Protein AF-A0A0Q5PTN3-F1 (afdb_monomer_lite)

Secondary structure (DSSP, 8-state):
---------------PPPPBGGGSTTTS-HHHHHHHHHSPPPP--SS-EEEEEE-SSSTT--EEEEEEHHHHHHTT-----

Structure (mmCIF, N/CA/C/O backbone):
data_AF-A0A0Q5PTN3-F1
#
_entry.id   AF-A0A0Q5PTN3-F1
#
loop_
_atom_site.group_PDB
_atom_site.id
_atom_site.type_symbol
_atom_site.label_atom_id
_atom_site.label_alt_id
_atom_site.label_comp_id
_atom_site.label_asym_id
_atom_site.label_entity_id
_atom_site.label_seq_id
_atom_site.pdbx_PDB_ins_code
_atom_site.Cartn_x
_atom_site.Cartn_y
_atom_site.Cartn_z
_atom_site.occupancy
_atom_site.B_iso_or_equiv
_atom_site.auth_seq_id
_atom_site.auth_comp_id
_atom_site.auth_asym_id
_atom_site.auth_atom_id
_atom_site.pdbx_PDB_model_num
ATOM 1 N N . MET A 1 1 ? 19.937 -6.318 53.177 1.00 44.88 1 MET A N 1
ATOM 2 C CA . MET A 1 1 ? 19.598 -7.079 51.956 1.00 44.88 1 MET A CA 1
ATOM 3 C C . MET A 1 1 ? 18.333 -6.492 51.355 1.00 44.88 1 MET A C 1
ATOM 5 O O . MET A 1 1 ? 17.364 -6.401 52.090 1.00 44.88 1 MET A O 1
ATOM 9 N N . LEU A 1 2 ? 18.394 -6.089 50.081 1.00 46.56 2 LEU A N 1
ATOM 10 C CA . LEU A 1 2 ? 17.362 -6.117 49.022 1.00 46.56 2 LEU A CA 1
ATOM 11 C C . LEU A 1 2 ? 17.514 -4.884 48.116 1.00 46.56 2 LEU A C 1
ATOM 13 O O . LEU A 1 2 ? 17.171 -3.772 48.503 1.00 46.56 2 LEU A O 1
ATOM 17 N N . ILE A 1 3 ? 18.020 -5.102 46.901 1.00 51.47 3 ILE A N 1
ATOM 18 C CA . ILE A 1 3 ? 17.953 -4.142 45.796 1.00 51.47 3 ILE A CA 1
ATOM 19 C C . ILE A 1 3 ? 16.786 -4.609 44.925 1.00 51.47 3 ILE A C 1
ATOM 21 O O . ILE A 1 3 ? 16.857 -5.672 44.310 1.00 51.47 3 ILE A O 1
ATOM 25 N N . ALA A 1 4 ? 15.688 -3.855 44.936 1.00 52.22 4 ALA A N 1
ATOM 26 C CA . ALA A 1 4 ? 14.536 -4.107 44.081 1.00 52.22 4 ALA A CA 1
ATOM 27 C C . ALA A 1 4 ? 14.869 -3.646 42.656 1.00 52.22 4 ALA A C 1
ATOM 29 O O . ALA A 1 4 ? 14.965 -2.451 42.380 1.00 52.22 4 ALA A O 1
ATOM 30 N N . ILE A 1 5 ? 15.082 -4.604 41.757 1.00 59.34 5 ILE A N 1
ATOM 31 C CA . ILE A 1 5 ? 15.286 -4.347 40.332 1.00 59.34 5 ILE A CA 1
ATOM 32 C C . ILE A 1 5 ? 13.903 -4.093 39.724 1.00 59.34 5 ILE A C 1
ATOM 34 O O . ILE A 1 5 ? 13.152 -5.032 39.462 1.00 59.34 5 ILE A O 1
ATOM 38 N N . LEU A 1 6 ? 13.545 -2.821 39.527 1.00 61.00 6 LEU A N 1
ATOM 39 C CA . LEU A 1 6 ? 12.408 -2.452 38.685 1.00 61.00 6 LEU A CA 1
ATOM 40 C C . LEU A 1 6 ? 12.786 -2.725 37.225 1.00 61.00 6 LEU A C 1
ATOM 42 O O . LEU A 1 6 ? 13.488 -1.941 36.589 1.00 61.00 6 LEU A O 1
ATOM 46 N N . ALA A 1 7 ? 12.326 -3.855 36.695 1.00 58.94 7 ALA A N 1
ATOM 47 C CA . ALA A 1 7 ? 12.378 -4.138 35.271 1.00 58.94 7 ALA A CA 1
ATOM 48 C C . ALA A 1 7 ? 11.308 -3.295 34.558 1.00 58.94 7 ALA A C 1
ATOM 50 O O . ALA A 1 7 ? 10.132 -3.655 34.517 1.00 58.94 7 ALA A O 1
ATOM 51 N N . SER A 1 8 ? 11.715 -2.152 34.007 1.00 54.59 8 SER A N 1
ATOM 52 C CA . SER A 1 8 ? 10.895 -1.390 33.067 1.00 54.59 8 SER A CA 1
ATOM 53 C C . SER A 1 8 ? 10.705 -2.218 31.798 1.00 54.59 8 SER A C 1
ATOM 55 O O . SER A 1 8 ? 11.614 -2.329 30.976 1.00 54.59 8 SER A O 1
ATOM 57 N N . ALA A 1 9 ? 9.524 -2.813 31.639 1.00 54.94 9 ALA A N 1
ATOM 58 C CA . ALA A 1 9 ? 9.101 -3.420 30.387 1.00 54.94 9 ALA A CA 1
ATOM 59 C C . ALA A 1 9 ? 8.916 -2.305 29.347 1.00 54.94 9 ALA A C 1
ATOM 61 O O . ALA A 1 9 ? 7.853 -1.696 29.240 1.00 54.94 9 ALA A O 1
ATOM 62 N N . ALA A 1 10 ? 9.979 -1.996 28.604 1.00 55.34 10 ALA A N 1
ATOM 63 C CA . ALA A 1 10 ? 9.873 -1.200 27.397 1.00 55.34 10 ALA A CA 1
ATOM 64 C C . ALA A 1 10 ? 9.020 -2.004 26.413 1.00 55.34 10 ALA A C 1
ATOM 66 O O . ALA A 1 10 ? 9.474 -3.005 25.862 1.00 55.34 10 ALA A O 1
ATOM 67 N N . ALA A 1 11 ? 7.758 -1.606 26.249 1.00 51.28 11 ALA A N 1
ATOM 68 C CA . ALA A 1 11 ? 6.900 -2.141 25.210 1.00 51.28 11 ALA A CA 1
ATOM 69 C C . ALA A 1 11 ? 7.555 -1.814 23.866 1.00 51.28 11 ALA A C 1
ATOM 71 O O . ALA A 1 11 ? 7.481 -0.686 23.375 1.00 51.28 11 ALA A O 1
ATOM 72 N N . THR A 1 12 ? 8.256 -2.792 23.301 1.00 50.28 12 THR A N 1
ATOM 73 C CA . THR A 1 12 ? 8.801 -2.734 21.955 1.00 50.28 12 THR A CA 1
ATOM 74 C C . THR A 1 12 ? 7.604 -2.610 21.028 1.00 50.28 12 THR A C 1
ATOM 76 O O . THR A 1 12 ? 6.926 -3.594 20.741 1.00 50.28 12 THR A O 1
ATOM 79 N N . MET A 1 13 ? 7.287 -1.383 20.608 1.00 44.72 13 MET A N 1
ATOM 80 C CA . MET A 1 13 ? 6.375 -1.162 19.497 1.00 44.72 13 MET A CA 1
ATOM 81 C C . MET A 1 13 ? 6.997 -1.859 18.294 1.00 44.72 13 MET A C 1
ATOM 83 O O . MET A 1 13 ? 7.924 -1.348 17.665 1.00 44.72 13 MET A O 1
ATOM 87 N N . THR A 1 14 ? 6.528 -3.068 18.015 1.00 45.59 14 THR A N 1
ATOM 88 C CA . THR A 1 14 ? 6.861 -3.801 16.809 1.00 45.59 14 THR A CA 1
ATOM 89 C C . THR A 1 14 ? 6.258 -3.012 15.658 1.00 45.59 14 THR A C 1
ATOM 91 O O . THR A 1 14 ? 5.068 -3.096 15.364 1.00 45.59 14 THR A O 1
ATOM 94 N N . ALA A 1 15 ? 7.079 -2.165 15.037 1.00 50.88 15 ALA A N 1
ATOM 95 C CA . ALA A 1 15 ? 6.759 -1.561 13.759 1.00 50.88 15 ALA A CA 1
ATOM 96 C C . ALA A 1 15 ? 6.555 -2.717 12.781 1.00 50.88 15 ALA A C 1
ATOM 98 O O . ALA A 1 15 ? 7.521 -3.315 12.308 1.00 50.88 15 ALA A O 1
ATOM 99 N N . GLN A 1 16 ? 5.298 -3.100 12.558 1.00 57.31 16 GLN A N 1
ATOM 100 C CA . GLN A 1 16 ? 4.986 -4.140 11.594 1.00 57.31 16 GLN A CA 1
ATOM 101 C C . GLN A 1 16 ? 5.587 -3.711 10.250 1.00 57.31 16 GLN A C 1
ATOM 103 O O . GLN A 1 16 ? 5.347 -2.576 9.819 1.00 57.31 16 GLN A O 1
ATOM 108 N N . PRO A 1 17 ? 6.413 -4.558 9.614 1.00 60.28 17 PRO A N 1
ATOM 109 C CA . PRO A 1 17 ? 6.989 -4.225 8.327 1.00 60.28 17 PRO A CA 1
ATOM 110 C C . PRO A 1 17 ? 5.847 -4.057 7.328 1.00 60.28 17 PRO A C 1
ATOM 112 O O . PRO A 1 17 ? 5.066 -4.976 7.086 1.00 60.28 17 PRO A O 1
ATOM 115 N N . PHE A 1 18 ? 5.723 -2.851 6.781 1.00 66.31 18 PHE A N 1
ATOM 116 C CA . PHE A 1 18 ? 4.761 -2.577 5.725 1.00 66.31 18 PHE A CA 1
ATOM 117 C C . PHE A 1 18 ? 5.302 -3.190 4.434 1.00 66.31 18 PHE A C 1
ATOM 119 O O . PHE A 1 18 ? 6.436 -2.875 4.058 1.00 66.31 18 PHE A O 1
ATOM 126 N N . PRO A 1 19 ? 4.540 -4.058 3.751 1.00 68.38 19 PRO A N 1
ATOM 127 C CA . PRO A 1 19 ? 4.979 -4.593 2.474 1.00 68.38 19 PRO A CA 1
ATOM 128 C C . PRO A 1 19 ? 5.130 -3.454 1.455 1.00 68.38 19 PRO A C 1
ATOM 130 O O . PRO A 1 19 ? 4.377 -2.471 1.479 1.00 68.38 19 PRO A O 1
ATOM 133 N N . ALA A 1 20 ? 6.098 -3.589 0.546 1.00 68.38 20 ALA A N 1
ATOM 134 C CA . ALA A 1 20 ? 6.209 -2.689 -0.597 1.00 68.38 20 ALA A CA 1
ATOM 135 C C . ALA A 1 20 ? 4.973 -2.815 -1.504 1.00 68.38 20 ALA A C 1
ATOM 137 O O . ALA A 1 20 ? 4.382 -3.887 -1.629 1.00 68.38 20 ALA A O 1
ATOM 138 N N . ALA A 1 21 ? 4.538 -1.728 -2.136 1.00 66.88 21 ALA A N 1
ATOM 139 C CA . ALA A 1 21 ? 3.366 -1.769 -3.005 1.00 66.88 21 ALA A CA 1
ATOM 140 C C . ALA A 1 21 ? 3.588 -2.704 -4.209 1.00 66.88 21 ALA A C 1
ATOM 142 O O . ALA A 1 21 ? 2.660 -3.378 -4.654 1.00 66.88 21 ALA A O 1
ATOM 143 N N . SER A 1 22 ? 4.830 -2.815 -4.685 1.00 64.06 22 SER A N 1
ATOM 144 C CA . SER A 1 22 ? 5.242 -3.746 -5.739 1.00 64.06 22 SER A CA 1
ATOM 145 C C . SER A 1 22 ? 4.992 -5.236 -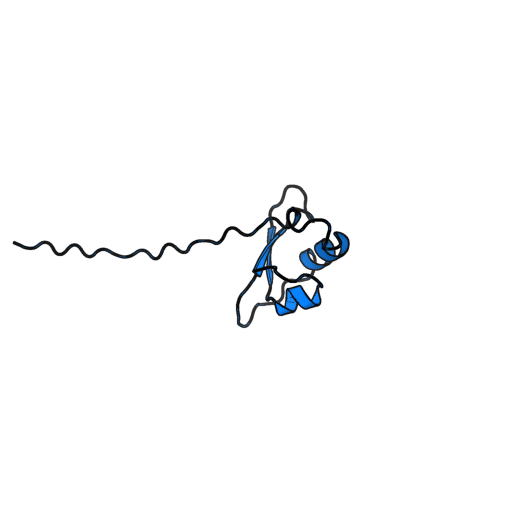5.447 1.00 64.06 22 SER A C 1
ATOM 147 O O . SER A 1 22 ? 4.860 -6.004 -6.401 1.00 64.06 22 SER A O 1
ATOM 149 N N . VAL A 1 23 ? 4.875 -5.666 -4.178 1.00 67.25 23 VAL A N 1
ATOM 150 C CA . VAL A 1 23 ? 4.650 -7.090 -3.829 1.00 67.25 23 VAL A CA 1
ATOM 151 C C . VAL A 1 23 ? 3.190 -7.532 -3.961 1.00 67.25 23 VAL A C 1
ATOM 153 O O . VAL A 1 23 ? 2.908 -8.727 -3.927 1.00 67.25 23 VAL A O 1
ATOM 156 N N . TRP A 1 24 ? 2.255 -6.606 -4.182 1.00 63.78 24 TRP A N 1
ATOM 157 C CA . TRP A 1 24 ? 0.820 -6.887 -4.350 1.00 63.78 24 TRP A CA 1
ATOM 158 C C . TRP A 1 24 ? 0.479 -7.302 -5.795 1.00 63.78 24 TRP A C 1
ATOM 160 O O . TRP A 1 24 ? -0.500 -6.847 -6.384 1.00 63.78 24 TRP A O 1
ATOM 170 N N . GLY A 1 25 ? 1.347 -8.128 -6.388 1.00 56.06 25 GLY A N 1
ATOM 171 C CA . GLY A 1 25 ? 1.418 -8.417 -7.820 1.00 56.06 25 GLY A CA 1
ATOM 172 C C . GLY A 1 25 ? 0.179 -9.062 -8.461 1.00 56.06 25 GLY A C 1
ATOM 173 O O . GLY A 1 25 ? -0.649 -9.670 -7.792 1.00 56.06 25 GLY A O 1
ATOM 174 N N . ALA A 1 26 ? 0.129 -8.929 -9.797 1.00 51.50 26 ALA A N 1
ATOM 175 C CA . ALA A 1 26 ? -0.725 -9.535 -10.840 1.00 51.50 26 ALA A CA 1
ATOM 176 C C . ALA A 1 26 ? -2.256 -9.574 -10.646 1.00 51.50 26 ALA A C 1
ATOM 178 O O . ALA A 1 26 ? -2.980 -9.217 -11.574 1.00 51.50 26 ALA A O 1
ATOM 179 N N . THR A 1 27 ? -2.758 -9.996 -9.486 1.00 60.25 27 THR A N 1
ATOM 180 C CA . THR A 1 27 ? -4.197 -10.125 -9.197 1.00 60.25 27 THR A CA 1
ATOM 181 C C . THR A 1 27 ? -4.863 -8.760 -9.041 1.00 60.25 27 THR A C 1
ATOM 183 O O . THR A 1 27 ? -6.014 -8.570 -9.427 1.00 60.25 27 THR A O 1
ATOM 186 N N . ILE A 1 28 ? -4.122 -7.784 -8.510 1.00 65.75 28 ILE A N 1
ATOM 187 C CA . ILE A 1 28 ? -4.540 -6.387 -8.456 1.00 65.75 28 ILE A CA 1
ATOM 188 C C . ILE A 1 28 ? -4.016 -5.687 -9.706 1.00 65.75 28 ILE A C 1
ATOM 190 O O . ILE A 1 28 ? -2.815 -5.670 -9.981 1.00 65.75 28 ILE A O 1
ATOM 194 N N . ASN A 1 29 ? -4.924 -5.078 -10.467 1.00 74.88 29 ASN A N 1
ATOM 195 C CA . ASN A 1 29 ? -4.568 -4.318 -11.656 1.00 74.88 29 ASN A CA 1
ATOM 196 C C . ASN A 1 29 ? -3.567 -3.205 -11.284 1.00 74.88 29 ASN A C 1
ATOM 198 O O . ASN A 1 29 ? -3.869 -2.328 -10.472 1.00 74.88 29 ASN A O 1
ATOM 202 N N . ARG A 1 30 ? -2.380 -3.213 -11.905 1.00 76.94 30 ARG A N 1
ATOM 203 C CA . ARG A 1 30 ? -1.311 -2.222 -11.675 1.00 76.94 30 ARG A CA 1
ATOM 204 C C . ARG A 1 30 ? -1.807 -0.779 -11.816 1.00 76.94 30 ARG A C 1
ATOM 206 O O . ARG A 1 30 ? -1.358 0.099 -11.081 1.00 76.94 30 ARG A O 1
ATOM 213 N N . GLN A 1 31 ? -2.762 -0.537 -12.713 1.00 80.00 31 GLN A N 1
ATOM 214 C CA . GLN A 1 31 ? -3.398 0.766 -12.877 1.00 80.00 31 GLN A CA 1
ATOM 215 C C . GLN A 1 31 ? -4.210 1.170 -11.639 1.00 80.00 31 GLN A C 1
ATOM 217 O O . GLN A 1 31 ? -4.147 2.322 -11.216 1.00 80.00 31 GLN A O 1
ATOM 222 N N . MET A 1 32 ? -4.941 0.233 -11.027 1.00 80.69 32 MET A N 1
ATOM 223 C CA . MET A 1 32 ? -5.690 0.481 -9.790 1.00 80.69 32 MET A CA 1
ATOM 224 C C . MET A 1 32 ? -4.745 0.796 -8.631 1.00 80.69 32 MET A C 1
ATOM 226 O O . MET A 1 32 ? -4.985 1.753 -7.898 1.00 80.69 32 MET A O 1
ATOM 230 N N . LEU A 1 33 ? -3.629 0.065 -8.523 1.00 81.81 33 LEU A N 1
ATOM 231 C CA . LEU A 1 33 ? -2.589 0.346 -7.533 1.00 81.81 33 LEU A CA 1
ATOM 232 C C . LEU A 1 33 ? -2.024 1.768 -7.694 1.00 81.81 33 LEU A C 1
ATOM 234 O O . LEU A 1 33 ? -1.989 2.529 -6.727 1.00 81.81 33 LEU A O 1
ATOM 238 N N . HIS A 1 34 ? -1.652 2.167 -8.916 1.00 84.88 34 HIS A N 1
ATOM 239 C CA . HIS A 1 34 ? -1.184 3.531 -9.191 1.00 84.88 34 HIS A CA 1
ATOM 240 C C . HIS A 1 34 ? -2.222 4.596 -8.818 1.00 84.88 34 HIS A C 1
ATOM 242 O O . HIS A 1 34 ? -1.871 5.594 -8.186 1.00 84.88 34 HIS A O 1
ATOM 248 N N . THR A 1 35 ? -3.491 4.391 -9.178 1.00 85.19 35 THR A N 1
ATOM 249 C CA . THR A 1 35 ? -4.585 5.307 -8.823 1.00 85.19 35 THR A CA 1
ATOM 250 C C . THR A 1 35 ? -4.734 5.439 -7.309 1.00 85.19 35 THR A C 1
ATOM 252 O O . THR A 1 35 ? -4.839 6.550 -6.789 1.00 85.19 35 THR A O 1
ATOM 255 N N . ALA A 1 36 ? -4.694 4.324 -6.582 1.00 84.81 36 ALA A N 1
ATOM 256 C CA . ALA A 1 36 ? -4.884 4.310 -5.140 1.00 84.81 36 ALA A CA 1
ATOM 257 C C . ALA A 1 36 ? -3.741 4.998 -4.373 1.00 84.81 36 ALA A C 1
ATOM 259 O O . ALA A 1 36 ? -3.980 5.740 -3.415 1.00 84.81 36 ALA A O 1
ATOM 260 N N . LEU A 1 37 ? -2.497 4.789 -4.817 1.00 86.25 37 LEU A N 1
ATOM 261 C CA . LEU A 1 37 ? -1.317 5.429 -4.233 1.00 86.25 37 LEU A CA 1
ATOM 262 C C . LEU A 1 37 ? -1.293 6.939 -4.505 1.00 86.25 37 LEU A C 1
ATOM 264 O O . LEU A 1 37 ? -0.886 7.708 -3.634 1.00 86.25 37 LEU A O 1
ATOM 268 N N . ARG A 1 38 ? -1.765 7.382 -5.677 1.00 86.62 38 ARG A N 1
ATOM 269 C CA . ARG A 1 38 ? -1.838 8.808 -6.049 1.00 86.62 38 ARG A CA 1
ATOM 270 C C . ARG A 1 38 ? -3.031 9.556 -5.463 1.00 86.62 38 ARG A C 1
ATOM 272 O O . ARG A 1 38 ? -3.020 10.784 -5.468 1.00 86.62 38 ARG A O 1
ATOM 279 N N . ALA A 1 39 ? -4.061 8.855 -4.990 1.00 82.94 39 ALA A N 1
ATOM 280 C CA . ALA A 1 39 ? -5.220 9.504 -4.393 1.00 82.94 39 ALA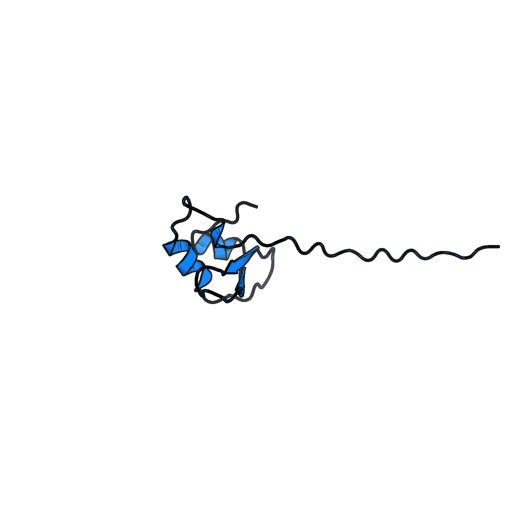 A CA 1
ATOM 281 C C . ALA A 1 39 ? -4.790 10.404 -3.209 1.00 82.94 39 ALA A C 1
ATOM 283 O O . ALA A 1 39 ? -3.829 10.086 -2.505 1.00 82.94 39 ALA A O 1
ATOM 284 N N . PRO A 1 40 ? -5.485 11.515 -2.930 1.00 80.38 40 PRO A N 1
ATOM 285 C CA . PRO A 1 40 ? -5.178 12.338 -1.765 1.00 80.38 40 PRO A CA 1
ATOM 286 C C . PRO A 1 40 ? -5.376 11.531 -0.478 1.00 80.38 40 PRO A C 1
ATOM 288 O O . PRO A 1 40 ? -6.346 10.775 -0.351 1.00 80.38 40 PRO A O 1
ATOM 291 N N . GLU A 1 41 ? -4.447 11.649 0.468 1.00 75.06 41 GLU A N 1
ATOM 292 C CA . GLU A 1 41 ? -4.605 11.058 1.797 1.00 75.06 41 GLU A CA 1
ATOM 293 C C . GLU A 1 41 ? -5.755 11.759 2.520 1.00 75.06 41 GLU A C 1
ATOM 295 O O . GLU A 1 41 ? -5.851 12.986 2.530 1.00 75.06 41 GLU A O 1
ATOM 300 N N . ARG A 1 42 ? -6.672 10.971 3.083 1.00 71.62 42 ARG A N 1
ATOM 301 C CA . ARG A 1 42 ? -7.752 11.502 3.914 1.00 71.62 42 ARG A CA 1
ATOM 302 C C . ARG A 1 42 ? -7.331 11.379 5.374 1.00 71.62 42 ARG A C 1
ATOM 304 O O . ARG A 1 42 ? -6.764 10.347 5.735 1.00 71.62 42 ARG A O 1
ATOM 311 N N . PRO A 1 43 ? -7.613 12.385 6.215 1.00 69.25 43 PRO A N 1
ATOM 312 C CA . PRO A 1 43 ? -7.316 12.295 7.635 1.00 69.25 43 PRO A CA 1
ATOM 313 C C . PRO A 1 43 ? -8.050 11.091 8.231 1.00 69.25 43 PRO A C 1
ATOM 315 O O . PRO A 1 43 ? -9.280 11.003 8.177 1.00 69.25 43 PRO A O 1
ATOM 318 N N . VAL A 1 44 ? -7.285 10.146 8.780 1.00 67.69 44 VAL A N 1
ATOM 319 C CA . VAL A 1 44 ? -7.845 8.984 9.470 1.00 67.69 44 VAL A CA 1
ATOM 320 C C . VAL A 1 44 ? -8.414 9.479 10.789 1.00 67.69 44 VAL A C 1
ATOM 322 O O . VAL A 1 44 ? -7.681 9.817 11.711 1.00 67.69 44 VAL A O 1
ATOM 325 N N . THR A 1 45 ? -9.736 9.579 10.862 1.00 65.38 45 THR A N 1
ATOM 326 C CA . THR A 1 45 ? -10.411 10.141 12.033 1.00 65.38 45 THR A CA 1
ATOM 327 C C . THR A 1 45 ? -10.531 9.127 13.166 1.00 65.38 45 THR A C 1
ATOM 329 O O . THR A 1 45 ? -10.393 9.531 14.317 1.00 65.38 45 THR A O 1
ATOM 332 N N . LYS A 1 46 ? -10.748 7.831 12.871 1.00 67.50 46 LYS A N 1
ATOM 333 C CA . LYS A 1 46 ? -10.779 6.706 13.834 1.00 67.50 46 LYS A CA 1
ATOM 334 C C . LYS A 1 46 ? -10.526 5.363 13.120 1.00 67.50 46 LYS A C 1
ATOM 336 O O . LYS A 1 46 ? -10.972 5.193 11.988 1.00 67.50 46 LYS A O 1
ATOM 341 N N . GLY A 1 47 ? -9.897 4.398 13.801 1.00 70.12 47 GLY A N 1
ATOM 342 C CA . GLY A 1 47 ? -9.791 2.995 13.359 1.00 70.12 47 GLY A CA 1
ATOM 343 C C . GLY A 1 47 ? -8.392 2.535 12.928 1.00 70.12 47 GLY A C 1
ATOM 344 O O . GLY A 1 47 ? -7.429 3.296 12.980 1.00 70.12 47 GLY A O 1
ATOM 345 N N . THR A 1 48 ? -8.289 1.263 12.528 1.00 76.69 48 THR A N 1
ATOM 346 C CA . THR A 1 48 ? -7.038 0.642 12.064 1.00 76.69 48 THR A CA 1
ATOM 347 C C . THR A 1 48 ? -6.616 1.208 10.711 1.00 76.69 48 THR A C 1
ATOM 349 O O . THR A 1 48 ? -7.392 1.213 9.749 1.00 76.69 48 THR A O 1
ATOM 352 N N . THR A 1 49 ? -5.362 1.648 10.636 1.00 82.19 49 THR A N 1
ATOM 353 C CA . THR A 1 49 ? -4.753 2.191 9.422 1.00 82.19 49 THR A CA 1
ATOM 354 C C . THR A 1 49 ? -3.830 1.160 8.791 1.00 82.19 49 THR A C 1
ATOM 356 O O . THR A 1 49 ? -3.008 0.548 9.467 1.00 82.19 49 THR A O 1
ATOM 359 N N . TYR A 1 50 ? -3.935 1.016 7.477 1.00 81.06 50 TYR A N 1
ATOM 360 C CA . TYR A 1 50 ? -3.133 0.119 6.661 1.00 81.06 50 TYR A CA 1
ATOM 361 C C . TYR A 1 50 ? -2.229 0.969 5.782 1.00 81.06 50 TYR A C 1
ATOM 363 O O . TYR A 1 50 ? -2.721 1.866 5.087 1.00 81.06 50 TYR A O 1
ATOM 371 N N . CYS A 1 51 ? -0.923 0.717 5.831 1.00 82.69 51 CYS A N 1
ATOM 372 C CA . CYS A 1 51 ? 0.044 1.504 5.080 1.00 82.69 51 CYS A CA 1
ATOM 373 C C . CYS A 1 51 ? 0.810 0.670 4.062 1.00 82.69 51 CYS A C 1
ATOM 375 O O . CYS A 1 51 ? 1.136 -0.486 4.318 1.00 82.69 51 CYS A O 1
ATOM 377 N N . PHE A 1 52 ? 1.163 1.309 2.953 1.00 78.50 52 PHE A N 1
ATOM 378 C CA . PHE A 1 52 ? 2.029 0.756 1.920 1.00 78.50 52 PHE A CA 1
ATOM 379 C C . PHE A 1 52 ? 3.237 1.647 1.700 1.00 78.50 52 PHE A C 1
ATOM 381 O O . PHE A 1 52 ? 3.160 2.864 1.878 1.00 78.50 52 PHE A O 1
ATOM 388 N N . LEU A 1 53 ? 4.347 1.034 1.300 1.00 83.31 53 LEU A N 1
ATOM 389 C CA . LEU A 1 53 ? 5.493 1.760 0.774 1.00 83.31 53 LEU A CA 1
ATOM 390 C C . LEU A 1 53 ? 5.313 1.897 -0.737 1.00 83.31 53 LEU A C 1
ATOM 392 O O . LEU A 1 53 ? 5.336 0.913 -1.467 1.00 83.31 53 LEU A O 1
ATOM 396 N N . ASP A 1 54 ? 5.079 3.120 -1.184 1.00 82.31 54 ASP A N 1
ATOM 397 C CA . ASP A 1 54 ? 4.986 3.506 -2.582 1.00 82.31 54 ASP A CA 1
ATOM 398 C C . ASP A 1 54 ? 6.388 3.546 -3.187 1.00 82.31 54 ASP A C 1
ATOM 400 O O . ASP A 1 54 ? 7.123 4.517 -3.024 1.00 82.31 54 ASP A O 1
ATOM 404 N N . ASP A 1 55 ? 6.743 2.450 -3.847 1.00 79.12 55 ASP A N 1
ATOM 405 C CA . ASP A 1 55 ? 7.951 2.263 -4.646 1.00 79.12 55 ASP A CA 1
ATOM 406 C C . ASP A 1 55 ? 7.649 2.264 -6.158 1.00 79.12 55 ASP A C 1
ATOM 408 O O . ASP A 1 55 ? 8.538 2.040 -6.979 1.00 79.12 55 ASP A O 1
ATOM 412 N N . VAL A 1 56 ? 6.389 2.520 -6.538 1.00 77.25 56 VAL A N 1
ATOM 413 C CA . VAL A 1 56 ? 5.905 2.388 -7.920 1.00 77.25 56 VAL A CA 1
ATOM 414 C C . VAL A 1 56 ? 5.628 3.747 -8.562 1.00 77.25 56 VAL A C 1
ATOM 416 O O . VAL A 1 56 ? 5.869 3.917 -9.758 1.00 77.25 56 VAL A O 1
ATOM 419 N N . THR A 1 57 ? 5.097 4.729 -7.824 1.00 76.69 57 THR A N 1
ATOM 420 C CA . THR A 1 57 ? 4.710 6.019 -8.423 1.00 76.69 57 THR A CA 1
ATOM 421 C C . THR A 1 57 ? 5.875 6.992 -8.585 1.00 76.69 57 THR A C 1
ATOM 423 O O . THR A 1 57 ? 5.826 7.818 -9.500 1.00 76.69 57 THR A O 1
ATOM 426 N N . ALA A 1 58 ? 6.902 6.882 -7.739 1.00 73.44 58 ALA A N 1
ATOM 427 C CA . ALA A 1 58 ? 8.083 7.738 -7.731 1.00 73.44 58 ALA A CA 1
ATOM 428 C C . ALA A 1 58 ? 9.356 6.877 -7.607 1.00 73.44 58 ALA A C 1
ATOM 430 O O . ALA A 1 58 ? 9.776 6.550 -6.495 1.00 73.44 58 ALA A O 1
ATOM 431 N N . PRO A 1 59 ? 9.985 6.492 -8.732 1.00 69.75 59 PRO A N 1
ATOM 432 C CA . PRO A 1 59 ? 11.205 5.691 -8.711 1.00 69.75 59 PRO A CA 1
ATOM 433 C C . PRO A 1 59 ? 12.300 6.378 -7.883 1.00 69.75 59 PRO A C 1
ATOM 435 O O . PRO A 1 59 ? 12.588 7.556 -8.082 1.00 69.75 59 PRO A O 1
ATOM 438 N N . GLY A 1 60 ? 12.899 5.648 -6.940 1.00 73.94 60 GLY A N 1
ATOM 439 C CA . GLY A 1 60 ? 13.956 6.165 -6.060 1.00 73.94 60 GLY A CA 1
ATOM 440 C C . GLY A 1 60 ? 13.466 6.909 -4.813 1.00 73.94 60 GLY A C 1
ATOM 441 O O . GLY A 1 60 ? 14.289 7.312 -3.998 1.00 73.94 60 GLY A O 1
ATOM 442 N N . THR A 1 61 ? 12.151 7.061 -4.621 1.00 76.12 61 THR A N 1
ATOM 443 C CA . THR A 1 61 ? 11.572 7.617 -3.390 1.00 76.12 61 THR A CA 1
ATOM 444 C C . THR A 1 61 ? 10.665 6.584 -2.741 1.00 76.12 61 THR A C 1
ATOM 446 O O . THR A 1 61 ? 9.734 6.102 -3.372 1.00 76.12 61 THR A O 1
ATOM 449 N N . VAL A 1 62 ? 10.908 6.265 -1.469 1.00 76.38 62 VAL A N 1
ATOM 450 C CA . VAL A 1 62 ? 10.024 5.393 -0.687 1.00 76.38 62 VAL A CA 1
ATOM 451 C C . VAL A 1 62 ? 9.072 6.274 0.113 1.00 76.38 62 VAL A C 1
ATOM 453 O O . VAL A 1 62 ? 9.451 6.837 1.140 1.00 76.38 62 VAL A O 1
ATOM 456 N N . ARG A 1 63 ? 7.829 6.415 -0.356 1.00 82.38 63 ARG A N 1
ATOM 457 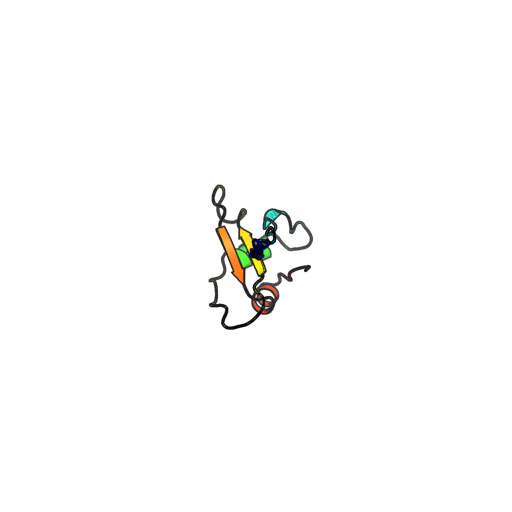C CA . ARG A 1 63 ? 6.789 7.165 0.365 1.00 82.38 63 ARG A CA 1
ATOM 458 C C . ARG A 1 63 ? 5.853 6.208 1.088 1.00 82.38 63 ARG A C 1
ATOM 460 O O . ARG A 1 63 ? 5.333 5.279 0.489 1.00 82.38 63 ARG A O 1
ATOM 467 N N . LYS A 1 64 ? 5.576 6.449 2.368 1.00 82.88 64 LYS A N 1
ATOM 468 C CA . LYS A 1 64 ? 4.581 5.670 3.112 1.00 82.88 64 LYS A CA 1
ATOM 469 C C . LYS A 1 64 ? 3.189 6.269 2.907 1.00 82.88 64 LYS A C 1
ATOM 471 O O . LYS A 1 64 ? 2.985 7.426 3.244 1.00 82.88 64 LYS A O 1
ATOM 476 N N . VAL A 1 65 ? 2.245 5.481 2.394 1.00 85.38 65 VAL A N 1
ATOM 477 C CA . VAL A 1 65 ? 0.849 5.886 2.166 1.00 85.38 65 VAL A CA 1
ATOM 478 C C . VAL A 1 65 ? -0.053 5.081 3.083 1.00 85.38 65 VAL A C 1
ATOM 480 O O . VAL A 1 65 ? -0.141 3.864 2.946 1.00 85.38 65 VAL A O 1
ATOM 483 N N . CYS A 1 66 ? -0.722 5.754 4.011 1.00 84.56 66 CYS A N 1
ATOM 484 C CA . CYS A 1 66 ? -1.549 5.141 5.046 1.00 84.56 66 CYS A CA 1
ATOM 485 C C . CYS A 1 66 ? -3.028 5.491 4.847 1.00 84.56 66 CYS A C 1
ATOM 487 O O . CYS A 1 66 ? -3.368 6.664 4.714 1.00 84.56 66 CYS A O 1
ATOM 489 N N . ARG A 1 67 ? -3.928 4.500 4.859 1.00 86.19 67 ARG A N 1
ATOM 490 C CA . ARG A 1 67 ? -5.384 4.732 4.803 1.00 86.19 67 A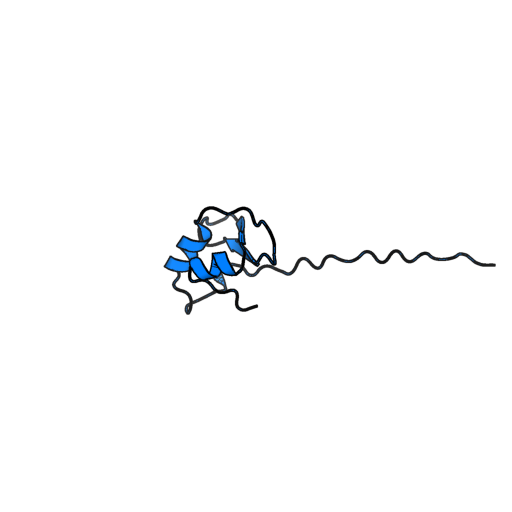RG A CA 1
ATOM 491 C C . ARG A 1 67 ? -6.166 3.725 5.635 1.00 86.19 67 ARG A C 1
ATOM 493 O O . ARG A 1 67 ? -5.653 2.673 6.008 1.00 86.19 67 ARG A O 1
ATOM 500 N N . SER A 1 68 ? -7.431 4.038 5.900 1.00 86.00 68 SER A N 1
ATOM 501 C CA . SER A 1 68 ? -8.368 3.080 6.489 1.00 86.00 68 SER A CA 1
ATOM 502 C C . SER A 1 68 ? -8.662 1.922 5.521 1.00 86.00 68 SER A C 1
ATOM 504 O O . SER A 1 68 ? -8.542 2.075 4.302 1.00 86.00 68 SER A O 1
ATOM 506 N N . ARG A 1 69 ? -9.116 0.770 6.039 1.00 83.62 69 ARG A N 1
ATOM 507 C CA . ARG A 1 69 ? -9.581 -0.354 5.195 1.00 83.62 69 ARG A CA 1
ATOM 508 C C . ARG A 1 69 ? -10.689 0.069 4.229 1.00 83.62 69 ARG A C 1
ATOM 510 O O . ARG A 1 69 ? -10.682 -0.345 3.075 1.00 83.62 69 ARG A O 1
ATOM 517 N N . GLN A 1 70 ? -11.621 0.911 4.683 1.00 84.88 70 GLN A N 1
ATOM 518 C CA . GLN A 1 70 ? -12.727 1.388 3.851 1.00 84.88 70 GLN A CA 1
ATOM 519 C C . GLN A 1 70 ? -12.227 2.245 2.683 1.00 84.88 70 GLN A C 1
ATOM 521 O O . GLN A 1 70 ? -12.732 2.122 1.571 1.00 84.88 70 GLN A O 1
ATOM 526 N N . ASP A 1 71 ? -11.233 3.102 2.916 1.00 85.62 71 ASP A N 1
ATOM 527 C CA . ASP A 1 71 ? -10.669 3.926 1.849 1.00 85.62 71 ASP A CA 1
ATOM 528 C C . ASP A 1 71 ? -9.879 3.090 0.845 1.00 85.62 71 ASP A C 1
ATOM 530 O O . ASP A 1 71 ? -9.993 3.338 -0.352 1.00 85.62 71 ASP A O 1
ATOM 534 N N . TRP A 1 72 ? -9.143 2.071 1.300 1.00 85.19 72 TRP A N 1
ATOM 535 C CA . TRP A 1 72 ? -8.523 1.107 0.391 1.00 85.19 72 TRP A CA 1
ATOM 536 C C . TRP A 1 72 ? -9.579 0.382 -0.449 1.00 85.19 72 TRP A C 1
ATOM 538 O O . TRP A 1 72 ? -9.477 0.377 -1.676 1.00 85.19 72 TRP A O 1
ATOM 548 N N . SER A 1 73 ? -10.643 -0.124 0.182 1.00 83.62 73 SER A N 1
ATOM 549 C CA . SER A 1 73 ? -11.731 -0.834 -0.501 1.00 83.62 73 SER A CA 1
ATOM 550 C C . SER A 1 73 ? -12.412 0.031 -1.573 1.00 83.62 73 SER A C 1
ATOM 552 O O . SER A 1 73 ? -12.638 -0.434 -2.688 1.00 83.62 73 SER A O 1
ATOM 554 N N . ARG A 1 74 ? -12.642 1.327 -1.304 1.00 84.62 74 ARG A N 1
ATOM 555 C CA . ARG A 1 74 ? -13.157 2.291 -2.304 1.00 84.62 74 ARG A CA 1
ATOM 556 C C . ARG A 1 74 ? -12.231 2.479 -3.505 1.00 84.62 74 ARG A C 1
ATOM 558 O O . ARG A 1 74 ? -12.704 2.802 -4.589 1.00 84.62 74 ARG A O 1
ATOM 565 N N . LEU A 1 75 ? -10.928 2.307 -3.309 1.00 83.25 75 LEU A N 1
ATOM 566 C CA . LEU A 1 75 ? -9.918 2.360 -4.367 1.00 83.25 75 LEU A CA 1
ATOM 567 C C . LEU A 1 75 ? -9.748 1.000 -5.070 1.00 83.25 75 LEU A C 1
ATOM 569 O O . LEU A 1 75 ? -8.888 0.864 -5.938 1.00 83.25 75 LEU A O 1
ATOM 573 N N . GLY A 1 76 ? -10.560 0.002 -4.704 1.00 80.56 76 GLY A N 1
ATOM 574 C CA . GLY A 1 76 ? -10.502 -1.354 -5.240 1.00 80.56 76 GLY A CA 1
ATOM 575 C C . GLY A 1 76 ? -9.272 -2.139 -4.782 1.00 80.56 76 GLY A C 1
ATOM 576 O O . GLY A 1 76 ? -8.886 -3.104 -5.436 1.00 80.56 76 GLY A O 1
ATOM 577 N N . LEU A 1 77 ? -8.643 -1.717 -3.682 1.00 79.75 77 LEU A N 1
ATOM 578 C CA . LEU A 1 77 ? -7.571 -2.443 -3.014 1.00 79.75 77 LEU A CA 1
ATOM 579 C C . LEU A 1 77 ? -8.102 -2.949 -1.680 1.00 79.75 77 LEU A C 1
ATOM 581 O O . LEU A 1 77 ? -8.581 -2.162 -0.875 1.00 79.75 77 LEU A O 1
ATOM 585 N N . GLU A 1 78 ? -8.004 -4.236 -1.390 1.00 72.06 78 GLU A N 1
ATOM 586 C CA . GLU A 1 78 ? -8.370 -4.730 -0.065 1.00 72.06 78 GLU A CA 1
ATOM 587 C C . GLU A 1 78 ? -7.137 -5.293 0.630 1.00 72.06 78 GLU A C 1
ATOM 589 O O . GLU A 1 78 ? -6.513 -6.197 0.077 1.00 72.06 78 GLU A O 1
ATOM 594 N N . PRO A 1 79 ? -6.749 -4.774 1.812 1.00 65.06 79 PRO A N 1
ATOM 595 C CA . PRO A 1 79 ? -5.629 -5.329 2.543 1.0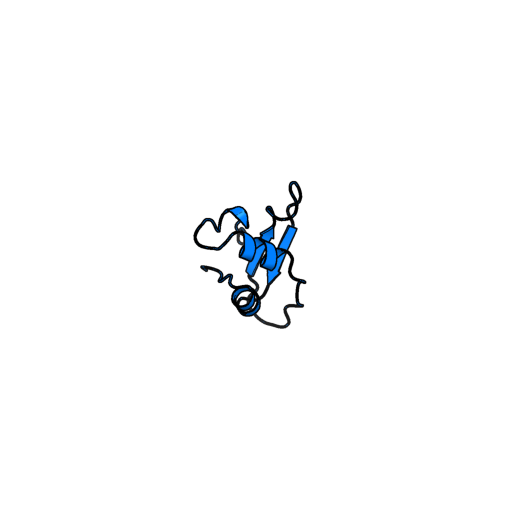0 65.06 79 PRO A CA 1
ATOM 596 C C . PRO A 1 79 ? -5.890 -6.806 2.882 1.00 65.06 79 PRO A C 1
ATOM 598 O O . PRO A 1 79 ? 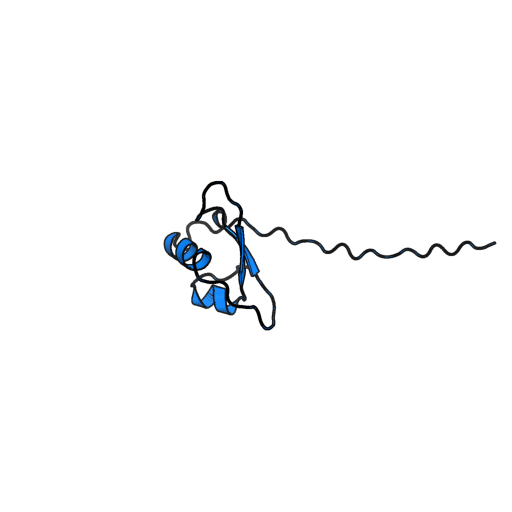-6.861 -7.100 3.570 1.00 65.06 79 PRO A O 1
ATOM 601 N N . ALA A 1 80 ? -5.032 -7.727 2.437 1.00 60.91 80 ALA A N 1
ATOM 602 C CA . ALA A 1 80 ? -5.127 -9.169 2.691 1.00 60.91 80 ALA A CA 1
ATOM 603 C C . ALA A 1 80 ? -4.780 -9.598 4.139 1.00 60.91 80 ALA A C 1
ATOM 605 O O . ALA A 1 80 ? -4.412 -10.750 4.357 1.00 60.91 80 ALA A O 1
ATOM 606 N N . ILE A 1 81 ? -4.845 -8.672 5.104 1.00 56.12 81 ILE A N 1
ATOM 607 C CA . ILE A 1 81 ? -4.454 -8.871 6.513 1.00 56.12 81 ILE A CA 1
ATOM 608 C C . ILE A 1 81 ? -5.667 -9.028 7.419 1.00 56.12 81 ILE A C 1
ATOM 610 O O . ILE A 1 81 ? -6.601 -8.199 7.301 1.00 56.12 81 ILE A O 1
#

pLDDT: mean 71.02, std 12.42, range [44.72, 86.62]

Radius of gyration: 18.17 Å; chains: 1; bounding box: 33×22×65 Å

Foldseek 3Di:
DDDDDPDDPPPPPPPPDQEALPVVDDVDDPVLSLVLQPDDADPPPDDDKHWHFDCDNDPPDTDIHIDDQVSCVVSVHHPPD

Sequence (81 aa):
MLIAILASAAATMTAQPFPAASVWGATINRQMLHTALRAPERPVTKGTTYCFLDDVTAPGTVRKVCRSRQDWSRLGLEPAI